Protein AF-G5R938-F1 (afdb_monomer_lite)

Structure (mmCIF, N/CA/C/O backbone):
data_AF-G5R938-F1
#
_entry.id   AF-G5R938-F1
#
loop_
_atom_site.group_PDB
_atom_site.id
_atom_site.type_symbol
_atom_site.label_atom_id
_atom_site.label_alt_id
_atom_site.label_comp_id
_atom_site.label_asym_id
_atom_site.label_entity_id
_atom_site.label_seq_id
_atom_site.pdbx_PDB_ins_code
_atom_site.Cartn_x
_atom_site.Cartn_y
_atom_site.Cartn_z
_atom_site.occupancy
_atom_site.B_iso_or_equiv
_atom_site.auth_seq_id
_atom_site.auth_comp_id
_atom_site.auth_asym_id
_atom_site.auth_atom_id
_atom_site.pdbx_PDB_model_num
ATOM 1 N N . MET A 1 1 ? -11.176 2.712 -9.632 1.00 80.12 1 MET A N 1
ATOM 2 C CA . MET A 1 1 ? -12.358 1.997 -9.107 1.00 80.12 1 MET A CA 1
ATOM 3 C C . MET A 1 1 ? -12.077 1.377 -7.743 1.00 80.12 1 MET A C 1
ATOM 5 O O . MET A 1 1 ? -12.737 1.788 -6.805 1.00 80.12 1 MET A O 1
ATOM 9 N N . LEU A 1 2 ? -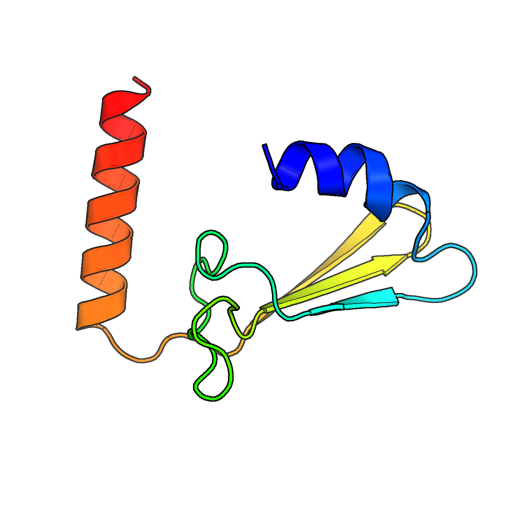11.077 0.492 -7.590 1.00 90.44 2 LEU A N 1
ATOM 10 C CA . LEU A 1 2 ? -10.747 -0.115 -6.283 1.00 90.44 2 LEU A CA 1
ATOM 11 C C . LEU A 1 2 ? -10.441 0.917 -5.187 1.00 90.44 2 LEU A C 1
ATOM 13 O O . LEU A 1 2 ? -11.015 0.835 -4.113 1.00 90.44 2 LEU A O 1
ATOM 17 N N . GLN A 1 3 ? -9.629 1.934 -5.490 1.00 88.88 3 GLN A N 1
ATOM 18 C CA . GLN A 1 3 ? -9.324 3.003 -4.533 1.00 88.88 3 GLN A CA 1
ATOM 19 C C . GLN A 1 3 ? -10.575 3.761 -4.063 1.00 88.88 3 GLN A C 1
ATOM 21 O O . GLN A 1 3 ? -10.723 4.011 -2.879 1.00 88.88 3 GLN A O 1
ATOM 26 N N . LEU A 1 4 ? -11.521 4.057 -4.963 1.00 93.06 4 LEU A N 1
ATOM 27 C CA . LEU A 1 4 ? -12.774 4.725 -4.593 1.00 93.06 4 LEU A CA 1
ATOM 28 C C . LEU A 1 4 ? -13.605 3.863 -3.630 1.00 93.06 4 LEU A C 1
ATOM 30 O O . LEU A 1 4 ? -14.109 4.365 -2.631 1.00 93.06 4 LEU A O 1
ATOM 34 N N . LEU A 1 5 ? -13.727 2.564 -3.921 1.00 95.69 5 LEU A N 1
ATOM 35 C CA . LEU A 1 5 ? -14.446 1.624 -3.059 1.00 95.69 5 LEU A CA 1
ATOM 36 C C . LEU A 1 5 ? -13.764 1.461 -1.701 1.00 95.69 5 LEU A C 1
ATOM 38 O O . LEU A 1 5 ? -14.451 1.368 -0.691 1.00 95.69 5 LEU A O 1
ATOM 42 N N . PHE A 1 6 ? -12.434 1.442 -1.667 1.00 94.06 6 PHE A N 1
ATOM 43 C CA . PHE A 1 6 ? -11.679 1.357 -0.424 1.00 94.06 6 PHE A CA 1
ATOM 44 C C . PHE A 1 6 ? -11.894 2.603 0.446 1.00 94.06 6 PHE A C 1
ATOM 46 O O . PHE A 1 6 ? -12.338 2.478 1.587 1.00 94.06 6 PHE A O 1
ATOM 53 N N . THR A 1 7 ? -11.715 3.796 -0.124 1.00 91.25 7 THR A N 1
ATOM 54 C CA . THR A 1 7 ? -11.871 5.064 0.600 1.00 91.25 7 THR A CA 1
ATOM 55 C C . THR A 1 7 ? -13.303 5.324 1.059 1.00 91.25 7 THR A C 1
ATOM 57 O O . THR A 1 7 ? -13.521 5.859 2.139 1.00 91.25 7 THR A O 1
ATOM 60 N N . MET A 1 8 ? -14.313 4.923 0.283 1.00 93.50 8 MET A N 1
ATOM 61 C CA . MET A 1 8 ? -15.712 5.129 0.679 1.00 93.50 8 MET A CA 1
ATOM 62 C C . MET A 1 8 ? -16.280 3.985 1.526 1.00 93.50 8 MET A C 1
ATOM 64 O O . MET A 1 8 ? -17.142 4.209 2.373 1.00 93.50 8 MET A O 1
ATOM 68 N N . GLY A 1 9 ? -15.846 2.752 1.272 1.00 94.94 9 GLY A N 1
ATOM 69 C CA . GLY A 1 9 ? -16.452 1.544 1.829 1.00 94.94 9 GLY A CA 1
ATOM 70 C C . GLY A 1 9 ? -15.691 0.943 3.005 1.00 94.94 9 GLY A C 1
ATOM 71 O O . GLY A 1 9 ? -16.316 0.344 3.876 1.00 94.94 9 GLY A O 1
ATOM 72 N N . VAL A 1 10 ? -14.369 1.110 3.071 1.00 95.25 10 VAL A N 1
ATOM 73 C CA . VAL A 1 10 ? -13.517 0.444 4.070 1.00 95.25 10 VAL A CA 1
ATOM 74 C C . VAL A 1 10 ? -12.919 1.443 5.053 1.00 95.25 10 VAL A C 1
ATOM 76 O O . VAL A 1 10 ? -13.137 1.290 6.255 1.00 95.25 10 VAL A O 1
ATOM 79 N N . GLU A 1 11 ? -12.229 2.480 4.568 1.00 93.44 11 GLU A N 1
ATOM 80 C CA . GLU A 1 11 ? -11.538 3.469 5.416 1.00 93.44 11 GLU A CA 1
ATOM 81 C C . GLU A 1 11 ? -12.424 4.061 6.539 1.00 93.44 11 GLU A C 1
ATOM 83 O O . GLU A 1 11 ? -11.973 4.085 7.686 1.00 93.44 11 GLU A O 1
ATOM 88 N N . PRO A 1 12 ? -13.705 4.437 6.311 1.00 94.19 12 PRO A N 1
ATOM 89 C CA . PRO A 1 12 ? -14.559 5.008 7.362 1.00 94.19 12 PRO A CA 1
ATOM 90 C C . PRO A 1 12 ? -14.961 4.005 8.458 1.00 94.19 12 PRO A C 1
ATOM 92 O O . PRO A 1 12 ? -15.516 4.379 9.498 1.00 94.19 12 PRO A O 1
ATOM 95 N N . HIS A 1 13 ? -14.731 2.712 8.225 1.00 95.94 13 HIS A N 1
ATOM 96 C CA . HIS A 1 13 ? -15.190 1.619 9.080 1.00 95.94 13 HIS A CA 1
ATOM 97 C C . HIS A 1 13 ? -14.067 0.968 9.901 1.00 95.94 13 HIS A C 1
ATOM 99 O O . HIS A 1 13 ? -14.374 0.231 10.838 1.00 95.94 13 HIS A O 1
ATOM 105 N N . ILE A 1 14 ? -12.799 1.275 9.619 1.00 96.94 14 ILE A N 1
ATOM 106 C CA . ILE A 1 14 ? -11.619 0.732 10.312 1.00 96.94 14 ILE A CA 1
ATOM 107 C C . ILE A 1 14 ? -10.984 1.763 11.258 1.00 96.94 14 ILE A C 1
ATOM 109 O O . ILE A 1 14 ? -11.361 2.932 11.276 1.00 96.94 14 ILE A O 1
ATOM 113 N N . GLY A 1 15 ? -10.031 1.343 12.098 1.00 95.94 15 GLY A N 1
ATOM 114 C CA . GLY A 1 15 ? -9.223 2.281 12.887 1.00 95.94 15 GLY A CA 1
ATOM 115 C C . GLY A 1 15 ? -9.979 3.064 13.971 1.00 95.94 15 GLY A C 1
ATOM 116 O O . GLY A 1 15 ? -9.455 4.061 14.462 1.00 95.94 15 GLY A O 1
ATOM 117 N N . LYS A 1 16 ? -11.210 2.673 14.339 1.00 96.06 16 LYS A N 1
ATOM 118 C CA . LYS A 1 16 ? -12.070 3.454 15.252 1.00 96.06 16 LYS A CA 1
ATOM 119 C C . LYS A 1 16 ? -11.586 3.439 16.700 1.00 96.06 16 LYS A C 1
ATOM 121 O O . LYS A 1 16 ? -11.439 4.500 17.295 1.00 96.06 16 LYS A O 1
ATOM 126 N N . GLU A 1 17 ? -11.320 2.261 17.255 1.00 97.25 17 GLU A N 1
ATOM 127 C CA . GLU A 1 17 ? -10.921 2.106 18.666 1.00 97.25 17 GLU A CA 1
ATOM 128 C C . GLU A 1 17 ? -9.411 1.919 18.848 1.00 97.25 17 GLU A C 1
ATOM 130 O O . GLU A 1 17 ? -8.855 2.268 19.883 1.00 97.25 17 GLU A O 1
ATOM 135 N N . LYS A 1 18 ? -8.729 1.391 17.829 1.00 97.50 18 LYS A N 1
ATOM 136 C CA . LYS A 1 18 ? -7.282 1.142 17.825 1.00 97.50 18 LYS A CA 1
ATOM 137 C C . LYS A 1 18 ? -6.718 1.265 16.407 1.00 97.50 18 LYS A C 1
ATOM 139 O O . LYS A 1 18 ? -7.487 1.065 15.460 1.00 97.50 18 LYS A O 1
ATOM 144 N N . PRO A 1 19 ? -5.413 1.553 16.235 1.00 98.00 19 PRO A N 1
ATOM 145 C CA . PRO A 1 19 ? -4.781 1.561 14.920 1.00 98.00 19 PRO A CA 1
ATOM 146 C C . PRO A 1 19 ? -5.023 0.248 14.172 1.00 98.00 19 PRO A C 1
ATOM 148 O O . PRO A 1 19 ? -4.964 -0.834 14.759 1.00 98.00 19 PRO A O 1
ATOM 151 N N . THR A 1 20 ? -5.336 0.346 12.884 1.00 98.38 20 THR A N 1
ATOM 152 C CA . THR A 1 20 ? -5.619 -0.800 12.015 1.00 98.38 20 THR A CA 1
ATOM 153 C C . THR A 1 20 ? -4.661 -0.794 10.838 1.00 98.38 20 THR A C 1
ATOM 155 O O . THR A 1 20 ? -4.565 0.202 10.128 1.00 98.38 20 THR A O 1
ATOM 158 N N . PHE A 1 21 ? -3.975 -1.917 10.640 1.00 98.00 21 PHE A N 1
ATOM 159 C CA . PHE A 1 21 ? -3.133 -2.149 9.475 1.00 98.00 21 PHE A CA 1
ATOM 160 C C . PHE A 1 21 ? -3.965 -2.795 8.374 1.00 98.00 21 PHE A C 1
ATOM 162 O O . PHE A 1 21 ? -4.648 -3.792 8.616 1.00 98.00 21 PHE A O 1
ATOM 169 N N . ILE A 1 22 ? -3.862 -2.250 7.170 1.00 97.69 22 ILE A N 1
ATOM 170 C CA . ILE A 1 22 ? -4.298 -2.892 5.934 1.00 97.69 22 ILE A CA 1
ATOM 171 C C . ILE A 1 22 ? -3.028 -3.213 5.158 1.00 97.69 22 ILE A C 1
ATOM 173 O O . ILE A 1 22 ? -2.183 -2.340 5.001 1.00 97.69 22 ILE A O 1
ATOM 177 N N . TYR A 1 23 ? -2.858 -4.455 4.722 1.00 97.38 23 TYR A N 1
ATOM 178 C CA . TYR A 1 23 ? -1.671 -4.917 4.002 1.00 97.38 23 TYR A CA 1
ATOM 179 C C . TYR A 1 23 ? -2.079 -5.780 2.808 1.00 97.38 23 TYR A C 1
ATOM 181 O O . TYR A 1 23 ? -3.260 -6.099 2.657 1.00 97.38 23 TYR A O 1
ATOM 189 N N . HIS A 1 24 ? -1.114 -6.135 1.957 1.00 97.56 24 HIS A N 1
ATOM 190 C CA . HIS A 1 24 ? -1.361 -6.875 0.716 1.00 97.56 24 HIS A CA 1
ATOM 191 C C . HIS A 1 24 ? -2.311 -6.134 -0.229 1.00 97.56 24 HIS A C 1
ATOM 193 O O . HIS A 1 24 ? -3.321 -6.659 -0.704 1.00 97.56 24 HIS A O 1
ATOM 199 N N . PHE A 1 25 ? -1.966 -4.881 -0.528 1.00 96.69 25 PHE A N 1
ATOM 200 C CA . PHE A 1 25 ? -2.670 -4.116 -1.553 1.00 96.69 25 PHE A CA 1
ATOM 201 C C . PHE A 1 25 ? -2.550 -4.804 -2.917 1.00 96.69 25 PHE A C 1
ATOM 203 O O . PHE A 1 25 ? -1.530 -5.434 -3.185 1.00 96.69 25 PHE A O 1
ATOM 210 N N . PRO A 1 26 ? -3.539 -4.667 -3.816 1.00 97.00 26 PRO A N 1
ATOM 211 C CA . PRO A 1 26 ? -3.450 -5.201 -5.171 1.00 97.00 26 PRO A CA 1
ATOM 212 C C . PRO A 1 26 ? -2.132 -4.834 -5.866 1.00 97.00 26 PRO A C 1
ATOM 214 O O . PRO A 1 26 ? -1.679 -3.695 -5.766 1.00 97.00 26 PRO A O 1
ATOM 217 N N . ALA A 1 27 ? -1.565 -5.750 -6.651 1.00 95.25 27 ALA A N 1
ATOM 218 C CA . ALA A 1 27 ? -0.304 -5.559 -7.375 1.00 95.25 27 ALA A CA 1
ATOM 219 C C . ALA A 1 27 ? -0.310 -4.305 -8.271 1.00 95.25 27 ALA A C 1
ATOM 221 O O . ALA A 1 27 ? 0.690 -3.604 -8.403 1.00 95.25 27 ALA A O 1
ATOM 222 N N . SER A 1 28 ? -1.469 -3.937 -8.825 1.00 92.44 28 SER A N 1
ATOM 223 C CA . SER A 1 28 ? -1.642 -2.690 -9.587 1.00 92.44 28 SER A CA 1
ATOM 224 C C . SER A 1 28 ? -1.451 -1.406 -8.761 1.00 92.44 28 SER A C 1
ATOM 226 O O . SER A 1 28 ? -1.359 -0.322 -9.330 1.00 92.44 28 SER A O 1
ATOM 228 N N . GLN A 1 29 ? -1.451 -1.518 -7.432 1.00 92.94 29 GLN A N 1
ATOM 229 C CA . GLN A 1 29 ? -1.245 -0.454 -6.446 1.00 92.94 29 GLN A CA 1
ATOM 230 C C . GLN A 1 29 ? 0.068 -0.654 -5.667 1.00 92.94 29 GLN A C 1
ATOM 232 O O . GLN A 1 29 ? 0.239 -0.081 -4.591 1.00 92.94 29 GLN A O 1
ATOM 237 N N . ALA A 1 30 ? 1.003 -1.441 -6.208 1.00 91.19 30 ALA A N 1
ATOM 238 C CA . ALA A 1 30 ? 2.283 -1.722 -5.569 1.00 91.19 30 ALA A CA 1
ATOM 239 C C . ALA A 1 30 ? 3.136 -0.467 -5.342 1.00 91.19 30 ALA A C 1
ATOM 241 O O . ALA A 1 30 ? 3.875 -0.411 -4.370 1.00 91.19 30 ALA A O 1
ATOM 242 N N . SER A 1 31 ? 3.025 0.565 -6.188 1.00 87.56 31 SER A N 1
ATOM 243 C CA . SER A 1 31 ? 3.945 1.711 -6.150 1.00 87.56 31 SER A CA 1
ATOM 244 C C . SER A 1 31 ? 5.403 1.217 -6.263 1.00 87.56 31 SER A C 1
ATOM 246 O O . SER A 1 31 ? 5.742 0.541 -7.242 1.00 87.56 31 SER A O 1
ATOM 248 N N . LEU A 1 32 ? 6.235 1.499 -5.259 1.00 93.69 32 LEU A N 1
ATOM 249 C CA . LEU A 1 32 ? 7.620 1.040 -5.118 1.00 93.69 32 LEU A CA 1
ATOM 250 C C . LEU A 1 32 ? 7.742 -0.283 -4.342 1.00 93.69 32 LEU A C 1
ATOM 252 O O . LEU A 1 32 ? 8.846 -0.747 -4.099 1.00 93.69 32 LEU A O 1
A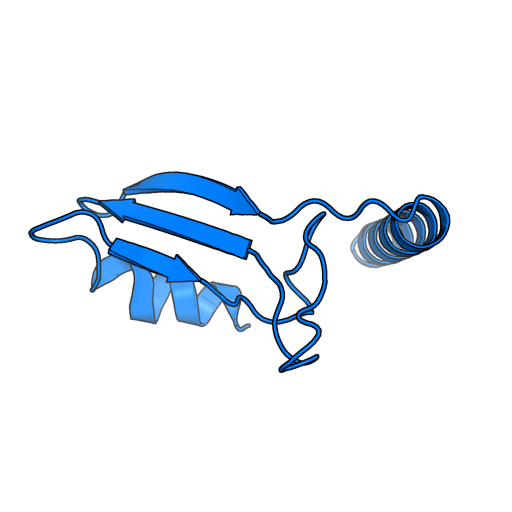TOM 256 N N . ALA A 1 33 ? 6.630 -0.907 -3.953 1.00 96.31 33 ALA A N 1
ATOM 257 C CA . ALA A 1 33 ? 6.643 -2.178 -3.243 1.00 96.31 33 ALA A CA 1
ATOM 258 C C . ALA A 1 33 ? 6.956 -3.357 -4.173 1.00 96.31 33 ALA A C 1
ATOM 260 O O . ALA A 1 33 ? 6.552 -3.386 -5.348 1.00 96.31 33 ALA A O 1
ATOM 261 N N . GLN A 1 34 ? 7.598 -4.377 -3.611 1.00 97.00 34 GLN A N 1
ATOM 262 C CA . GLN A 1 34 ? 7.706 -5.696 -4.223 1.00 97.00 34 GLN A CA 1
ATOM 263 C C . GLN A 1 34 ? 6.323 -6.338 -4.391 1.00 97.00 34 GLN A C 1
ATOM 265 O O . GLN A 1 34 ? 5.409 -6.121 -3.593 1.00 97.00 34 GLN A O 1
ATOM 270 N N . ILE A 1 35 ? 6.169 -7.133 -5.450 1.00 97.31 35 ILE A N 1
ATOM 271 C CA . ILE A 1 35 ? 5.024 -8.037 -5.590 1.00 97.31 35 ILE A CA 1
ATOM 272 C C . ILE A 1 35 ? 5.274 -9.256 -4.709 1.00 97.31 35 ILE A C 1
ATOM 274 O O . ILE A 1 35 ? 6.401 -9.750 -4.662 1.00 97.31 35 ILE A O 1
ATOM 278 N N . SER A 1 36 ? 4.234 -9.739 -4.031 1.00 97.00 36 SER A N 1
ATOM 279 C CA . SER A 1 36 ? 4.369 -10.909 -3.169 1.00 97.00 36 SER A CA 1
ATOM 280 C C . SER A 1 36 ? 4.821 -12.126 -3.974 1.00 97.00 36 SER A C 1
ATOM 282 O O . SER A 1 36 ? 4.354 -12.370 -5.094 1.00 97.00 36 SER A O 1
ATOM 284 N N . THR A 1 37 ? 5.741 -12.898 -3.402 1.00 95.56 37 THR A N 1
ATOM 285 C CA . THR A 1 37 ? 6.212 -14.159 -3.986 1.00 95.56 37 THR A CA 1
ATOM 286 C C . THR A 1 37 ? 5.222 -15.301 -3.757 1.00 95.56 37 THR A C 1
ATOM 288 O O . THR A 1 37 ? 5.258 -16.276 -4.503 1.00 95.56 37 THR A O 1
ATOM 291 N N . GLU A 1 38 ? 4.330 -15.172 -2.769 1.00 96.62 38 GLU A N 1
ATOM 292 C CA . GLU A 1 38 ? 3.304 -16.166 -2.437 1.00 96.62 38 GLU A CA 1
ATOM 293 C C . GLU A 1 38 ? 1.999 -15.934 -3.215 1.00 96.62 38 GLU A C 1
ATOM 295 O O . GLU A 1 38 ? 1.404 -16.883 -3.727 1.00 96.62 38 GLU A O 1
ATOM 300 N N . ASP A 1 39 ? 1.567 -14.673 -3.355 1.00 96.69 39 ASP A N 1
ATOM 301 C CA . ASP A 1 39 ? 0.400 -14.292 -4.162 1.00 96.69 39 ASP A CA 1
ATOM 302 C C . ASP A 1 39 ? 0.707 -13.087 -5.061 1.00 96.69 39 ASP A C 1
ATOM 304 O O . ASP A 1 39 ? 0.597 -11.927 -4.667 1.00 96.69 39 ASP A O 1
ATOM 308 N N . HIS A 1 40 ? 1.012 -13.352 -6.332 1.00 95.94 40 HIS A N 1
ATOM 309 C CA . HIS A 1 40 ? 1.369 -12.312 -7.304 1.00 95.94 40 HIS A CA 1
ATOM 310 C C . HIS A 1 40 ? 0.254 -11.294 -7.610 1.00 95.94 40 HIS A C 1
ATOM 312 O O . HIS A 1 40 ? 0.469 -10.344 -8.367 1.00 95.94 40 HIS A O 1
ATOM 318 N N . ARG A 1 41 ? -0.953 -11.468 -7.057 1.00 96.62 41 ARG A N 1
ATOM 319 C CA . ARG A 1 41 ? -2.046 -10.493 -7.172 1.00 96.62 41 ARG A CA 1
ATOM 320 C C . ARG A 1 41 ? -1.904 -9.341 -6.183 1.00 96.62 41 ARG A C 1
ATOM 322 O O . ARG A 1 41 ? -2.597 -8.337 -6.362 1.00 96.62 41 ARG A O 1
ATOM 329 N N . VAL A 1 42 ? -1.039 -9.460 -5.175 1.00 97.56 42 VAL A N 1
ATOM 330 C CA . VAL A 1 42 ? -0.835 -8.453 -4.127 1.00 97.56 42 VAL A CA 1
ATOM 331 C C . VAL A 1 42 ? 0.619 -7.989 -4.048 1.00 97.56 42 VAL A C 1
ATOM 333 O O . VAL A 1 42 ? 1.541 -8.637 -4.537 1.00 97.56 42 VAL A O 1
ATOM 336 N N . ALA A 1 43 ? 0.814 -6.824 -3.448 1.00 97.56 43 ALA A N 1
ATOM 337 C CA . ALA A 1 43 ? 2.100 -6.210 -3.186 1.00 97.56 43 ALA A CA 1
ATOM 338 C C . ALA A 1 43 ? 2.375 -6.163 -1.685 1.00 97.56 43 ALA A C 1
ATOM 340 O O . ALA A 1 43 ? 1.457 -5.997 -0.879 1.00 97.56 43 ALA A O 1
ATOM 341 N N . GLU A 1 44 ? 3.652 -6.226 -1.329 1.00 97.69 44 GLU A N 1
ATOM 342 C CA . GLU A 1 44 ? 4.168 -6.158 0.038 1.00 97.69 44 GLU A CA 1
ATOM 343 C C . GLU A 1 44 ? 4.119 -4.715 0.571 1.00 97.69 44 GLU A C 1
ATOM 345 O O . GLU A 1 44 ? 5.129 -4.101 0.904 1.00 97.69 44 GLU A O 1
ATOM 350 N N . ARG A 1 45 ? 2.921 -4.130 0.586 1.00 97.75 45 ARG A N 1
ATOM 351 C CA . ARG A 1 45 ? 2.614 -2.772 1.041 1.00 97.75 45 ARG A CA 1
ATOM 352 C C . ARG A 1 45 ? 1.599 -2.839 2.166 1.00 97.75 45 ARG A C 1
ATOM 354 O O . ARG A 1 45 ? 0.665 -3.640 2.106 1.00 97.75 45 ARG A O 1
ATOM 361 N N . PHE A 1 46 ? 1.744 -1.946 3.135 1.00 97.44 46 PHE A N 1
ATOM 362 C CA . PHE A 1 46 ? 0.766 -1.707 4.179 1.00 97.44 46 PHE A CA 1
ATOM 363 C C . PHE A 1 46 ? 0.485 -0.217 4.378 1.00 97.44 46 PHE A C 1
ATOM 365 O O . PHE A 1 46 ? 1.305 0.652 4.082 1.00 97.44 46 PHE A O 1
ATOM 372 N N . GLU A 1 47 ? -0.687 0.059 4.933 1.00 97.81 47 GLU A N 1
ATOM 373 C CA . GLU A 1 47 ? -1.110 1.369 5.413 1.00 97.81 47 GLU A CA 1
ATOM 374 C C . GLU A 1 47 ? -1.695 1.226 6.818 1.00 97.81 47 GLU A C 1
ATOM 376 O O . GLU A 1 47 ? -2.304 0.204 7.156 1.00 97.81 47 GLU A O 1
ATOM 381 N N . VAL A 1 48 ? -1.489 2.244 7.653 1.00 97.94 48 VAL A N 1
ATOM 382 C CA . VAL A 1 48 ? -1.991 2.288 9.030 1.00 97.94 48 VAL A CA 1
ATOM 383 C C . VAL A 1 48 ? -3.025 3.384 9.159 1.00 97.94 48 VAL A C 1
ATOM 385 O O . VAL A 1 48 ? -2.734 4.544 8.889 1.00 97.94 48 VAL A O 1
ATOM 388 N N . TYR A 1 49 ? -4.200 3.024 9.666 1.00 97.88 49 TYR A N 1
ATOM 389 C CA . TYR A 1 49 ? -5.317 3.940 9.865 1.00 97.88 49 TYR A CA 1
ATOM 390 C C . TYR A 1 49 ? -5.716 4.031 11.330 1.00 97.88 49 TYR A C 1
ATOM 392 O O . TYR A 1 49 ? -5.853 3.012 12.017 1.00 97.88 49 TYR A O 1
ATOM 400 N N . TYR A 1 50 ? -5.976 5.246 11.806 1.00 97.81 50 TYR A N 1
ATOM 401 C CA . TYR A 1 50 ? -6.551 5.476 13.127 1.00 97.81 50 TYR A CA 1
ATOM 402 C C . TYR A 1 50 ? -7.415 6.736 13.149 1.00 97.81 50 TYR A C 1
ATOM 404 O O . TYR A 1 50 ? -7.023 7.778 12.633 1.00 97.81 50 TYR A O 1
ATOM 412 N N . LYS A 1 51 ? -8.607 6.636 13.750 1.00 95.62 51 LYS A N 1
ATOM 413 C CA . LYS A 1 51 ? -9.600 7.719 13.863 1.00 95.62 51 LYS A CA 1
ATOM 414 C C . LYS A 1 51 ? -9.892 8.423 12.526 1.00 95.62 51 LYS A C 1
ATOM 416 O O . LYS A 1 51 ? -10.063 9.636 12.485 1.00 95.62 51 LYS A O 1
ATOM 421 N N . GLY A 1 52 ? -9.972 7.646 11.442 1.00 90.62 52 GLY A N 1
ATOM 422 C CA . GLY A 1 52 ? -10.264 8.153 10.095 1.00 90.62 52 GLY A CA 1
ATOM 423 C C . GLY A 1 52 ? -9.091 8.856 9.407 1.00 90.62 52 GLY A C 1
ATOM 424 O O . GLY A 1 52 ? -9.299 9.508 8.391 1.00 90.62 52 GLY A O 1
ATOM 425 N N . ILE A 1 53 ? -7.877 8.744 9.953 1.00 93.44 53 ILE A N 1
ATOM 426 C CA . ILE A 1 53 ? -6.663 9.343 9.399 1.00 93.44 53 ILE A CA 1
ATOM 427 C C . ILE A 1 53 ? -5.693 8.224 9.014 1.00 93.44 53 ILE A C 1
ATOM 429 O O . ILE A 1 53 ? -5.457 7.305 9.805 1.00 93.44 53 ILE A O 1
ATOM 433 N N . GLU A 1 54 ? -5.125 8.312 7.812 1.00 96.06 54 GLU A N 1
ATOM 434 C CA . GLU A 1 54 ? -3.958 7.521 7.418 1.00 96.06 54 GLU A CA 1
ATOM 435 C C . GLU A 1 54 ? -2.726 8.063 8.151 1.00 96.06 54 GLU A C 1
ATOM 437 O O . GLU A 1 54 ? -2.330 9.214 7.973 1.00 96.06 54 GLU A O 1
ATOM 442 N N . LEU A 1 55 ? -2.143 7.243 9.019 1.00 96.81 55 LEU A N 1
ATOM 443 C CA . LEU A 1 55 ? -0.986 7.616 9.826 1.00 96.81 55 LEU A CA 1
ATOM 444 C C . LEU A 1 55 ? 0.338 7.317 9.124 1.00 96.81 55 LEU A C 1
ATOM 446 O O . LEU A 1 55 ? 1.322 8.017 9.354 1.00 96.81 55 LEU A O 1
ATOM 450 N N . ALA A 1 56 ? 0.387 6.241 8.338 1.00 96.69 56 ALA A N 1
ATOM 451 C CA . ALA A 1 56 ? 1.609 5.783 7.696 1.00 96.69 56 ALA A CA 1
ATOM 452 C C . ALA A 1 56 ? 1.313 4.904 6.482 1.00 96.69 56 ALA A C 1
ATOM 454 O O . ALA A 1 56 ? 0.354 4.130 6.483 1.00 96.69 56 ALA A O 1
ATOM 455 N N . ASN A 1 57 ? 2.231 4.957 5.523 1.00 96.81 57 ASN A N 1
ATOM 456 C CA . ASN A 1 57 ? 2.329 4.061 4.384 1.00 96.81 57 ASN A CA 1
ATOM 457 C C . ASN A 1 57 ? 3.739 3.462 4.376 1.00 96.81 57 ASN A C 1
ATOM 459 O O . ASN A 1 57 ? 4.722 4.197 4.492 1.00 96.81 57 ASN A O 1
ATOM 463 N N . GLY A 1 58 ? 3.835 2.139 4.287 1.00 97.00 58 GLY A N 1
ATOM 464 C CA . GLY A 1 58 ? 5.107 1.428 4.262 1.00 97.00 58 GLY A CA 1
ATOM 465 C C . GLY A 1 58 ? 5.059 0.223 3.337 1.00 97.00 58 GLY A C 1
ATOM 466 O O . GLY A 1 58 ? 3.992 -0.301 3.018 1.00 97.00 58 GLY A O 1
ATOM 467 N N . PHE A 1 59 ? 6.222 -0.213 2.873 1.00 97.00 59 PHE A N 1
ATOM 468 C CA . PHE A 1 59 ? 6.331 -1.325 1.939 1.00 97.00 59 PHE A CA 1
ATOM 469 C C . PHE A 1 59 ? 7.674 -2.039 2.061 1.00 97.00 59 PHE A C 1
ATOM 471 O O . PHE A 1 59 ? 8.656 -1.478 2.542 1.00 97.00 59 PHE A O 1
ATOM 478 N N . HIS A 1 60 ? 7.707 -3.288 1.604 1.00 97.00 60 HIS A N 1
ATOM 479 C CA . HIS A 1 60 ? 8.944 -3.972 1.272 1.00 97.00 60 HIS A CA 1
ATOM 480 C C . HIS A 1 60 ? 9.439 -3.443 -0.078 1.00 97.00 60 HIS A C 1
ATOM 482 O O . HIS A 1 60 ? 8.810 -3.653 -1.116 1.00 97.00 60 HIS A O 1
ATOM 488 N N . GLU A 1 61 ? 10.546 -2.709 -0.031 1.00 96.62 61 GLU A N 1
ATOM 489 C CA . GLU A 1 61 ? 11.096 -1.939 -1.147 1.00 96.62 61 GLU A CA 1
ATOM 490 C C . GLU A 1 61 ? 11.466 -2.795 -2.359 1.00 9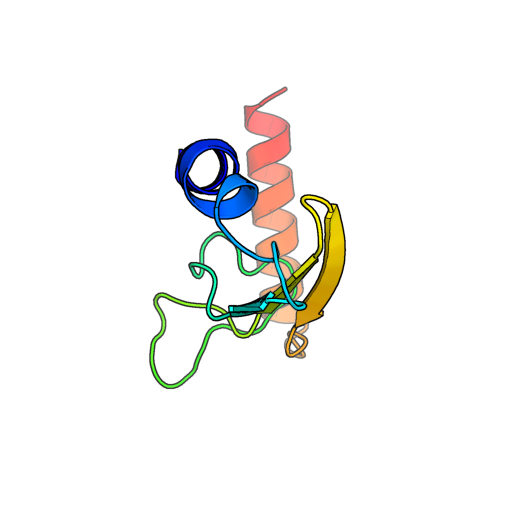6.62 61 GLU A C 1
ATOM 492 O O . GLU A 1 61 ? 12.154 -3.812 -2.239 1.00 96.62 61 GLU A O 1
ATOM 497 N N . LEU A 1 62 ? 11.071 -2.356 -3.554 1.00 96.19 62 LEU A N 1
ATOM 498 C CA . LEU A 1 62 ? 11.539 -2.931 -4.808 1.00 96.19 62 LEU A CA 1
ATOM 499 C C . LEU A 1 62 ? 13.026 -2.617 -4.999 1.00 96.19 62 LEU A C 1
ATOM 501 O O . LEU A 1 62 ? 13.420 -1.475 -5.224 1.00 96.19 62 LEU A O 1
ATOM 505 N N . THR A 1 63 ? 13.858 -3.655 -4.958 1.00 96.06 63 THR A N 1
ATOM 506 C CA . THR A 1 63 ? 15.315 -3.521 -5.096 1.00 96.06 63 THR A CA 1
ATOM 507 C C . THR A 1 63 ? 15.817 -3.730 -6.527 1.00 96.06 63 THR A C 1
ATOM 509 O O . THR A 1 63 ? 16.982 -3.447 -6.805 1.00 96.06 63 THR A O 1
ATOM 512 N N . ASP A 1 64 ? 14.982 -4.228 -7.450 1.00 95.69 64 ASP A N 1
ATOM 513 C CA . ASP A 1 64 ? 15.368 -4.390 -8.858 1.00 95.69 64 ASP A CA 1
ATOM 514 C C . ASP A 1 64 ? 15.227 -3.062 -9.617 1.00 95.69 64 ASP A C 1
ATOM 516 O O . ASP A 1 64 ? 14.130 -2.610 -9.954 1.00 95.69 64 ASP A O 1
ATOM 520 N N . ALA A 1 65 ? 16.370 -2.452 -9.934 1.00 95.75 65 ALA A N 1
ATOM 521 C CA . ALA A 1 65 ? 16.436 -1.193 -10.667 1.00 95.75 65 ALA A CA 1
ATOM 522 C C . ALA A 1 65 ? 15.818 -1.266 -12.078 1.00 95.75 65 ALA A C 1
ATOM 524 O O . ALA A 1 65 ? 15.254 -0.276 -12.548 1.00 95.75 65 ALA A O 1
ATOM 525 N N . ARG A 1 66 ? 15.899 -2.417 -12.762 1.00 96.44 66 ARG A N 1
ATOM 526 C CA . ARG A 1 66 ? 15.325 -2.584 -14.108 1.00 96.44 66 ARG A CA 1
ATOM 527 C C . ARG A 1 66 ? 13.808 -2.615 -14.037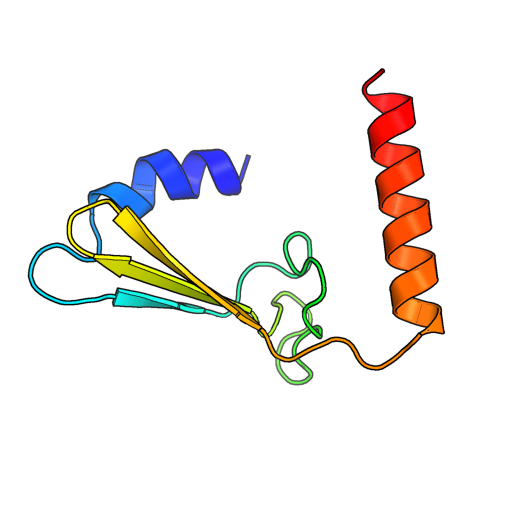 1.00 96.44 66 ARG A C 1
ATOM 529 O O . ARG A 1 66 ? 13.148 -1.944 -14.829 1.00 96.44 66 ARG A O 1
ATOM 536 N N . GLU A 1 67 ? 13.260 -3.349 -13.074 1.00 94.31 67 GLU A N 1
ATOM 537 C CA . GLU A 1 67 ? 11.816 -3.367 -12.842 1.00 94.31 67 GLU A CA 1
ATOM 538 C C . GLU A 1 67 ? 11.313 -1.975 -12.431 1.00 94.31 67 GLU A C 1
ATOM 540 O O . GLU A 1 67 ? 10.320 -1.481 -12.971 1.00 94.31 67 GLU A O 1
ATOM 545 N N . GLN A 1 68 ? 12.041 -1.294 -11.544 1.00 94.94 68 GLN A N 1
ATOM 546 C CA . GLN A 1 68 ? 11.705 0.058 -11.108 1.00 94.94 68 GLN A CA 1
ATOM 547 C C . GLN A 1 68 ? 11.643 1.049 -12.283 1.00 94.94 68 GLN A C 1
ATOM 549 O O . GLN A 1 68 ? 10.699 1.839 -12.387 1.00 94.94 68 GLN A O 1
ATOM 554 N N . GLN A 1 69 ? 12.609 0.982 -13.205 1.00 95.69 69 GLN A N 1
ATOM 555 C CA . GLN A 1 69 ? 12.611 1.796 -14.421 1.00 95.69 69 GLN A CA 1
ATOM 556 C C . GLN A 1 69 ? 11.384 1.509 -15.298 1.00 95.69 69 GLN A C 1
ATOM 558 O O . GLN A 1 69 ? 10.690 2.439 -15.717 1.00 95.69 69 GLN A O 1
ATOM 563 N N . GLN A 1 70 ? 11.075 0.233 -15.545 1.00 94.44 70 GLN A N 1
ATOM 564 C CA . GLN A 1 70 ? 9.919 -0.163 -16.355 1.00 94.44 70 GLN A CA 1
ATOM 565 C C . GLN A 1 70 ? 8.598 0.357 -15.768 1.00 94.44 70 GLN A C 1
ATOM 567 O O . GLN A 1 70 ? 7.729 0.826 -16.515 1.00 94.44 70 GLN A O 1
ATOM 572 N N . ARG A 1 71 ? 8.452 0.320 -14.435 1.00 93.38 71 ARG A N 1
ATOM 573 C CA . ARG A 1 71 ? 7.285 0.872 -13.727 1.00 93.38 71 ARG A CA 1
ATOM 574 C C . ARG A 1 71 ? 7.173 2.385 -13.926 1.00 93.38 71 ARG A C 1
ATOM 576 O O . ARG A 1 71 ? 6.098 2.867 -14.283 1.00 93.38 71 ARG A O 1
ATOM 583 N N . PHE A 1 72 ? 8.273 3.130 -13.805 1.00 93.38 72 PHE A N 1
ATOM 584 C CA . PHE A 1 72 ? 8.264 4.577 -14.052 1.00 93.38 72 PHE A CA 1
ATOM 585 C C . PHE A 1 72 ? 7.899 4.939 -15.492 1.00 93.38 72 PHE A C 1
ATOM 587 O O . PHE A 1 72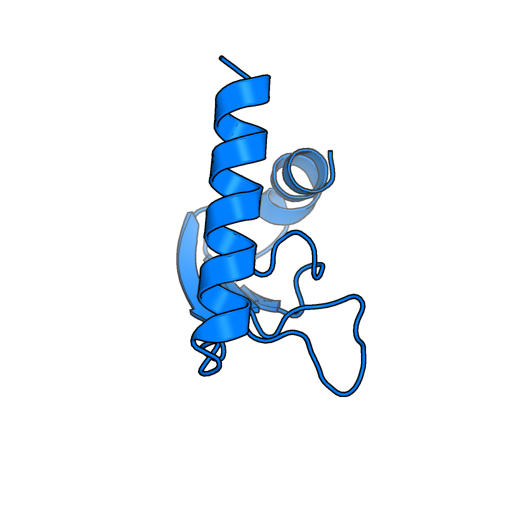 ? 7.096 5.848 -15.718 1.00 93.38 72 PHE A O 1
ATOM 594 N N . GLU A 1 73 ? 8.438 4.224 -16.477 1.00 95.19 73 GLU A N 1
ATOM 595 C CA . GLU A 1 73 ? 8.083 4.438 -17.880 1.00 95.19 73 GLU A CA 1
ATOM 596 C C . GLU A 1 73 ? 6.594 4.168 -18.129 1.00 95.19 73 GLU A C 1
ATOM 598 O O . GLU A 1 73 ? 5.932 4.918 -18.852 1.00 95.19 73 GLU A O 1
ATOM 603 N N . GLN A 1 74 ? 6.038 3.125 -17.504 1.00 91.81 74 GLN A N 1
ATOM 604 C CA . GLN A 1 74 ? 4.609 2.832 -17.576 1.00 91.81 74 GLN A CA 1
ATOM 605 C C . GLN A 1 74 ? 3.766 3.959 -16.970 1.00 91.81 74 GLN A C 1
ATOM 607 O O . GLN A 1 74 ? 2.770 4.365 -17.573 1.00 91.81 74 GLN A O 1
ATOM 612 N N . ASP A 1 75 ? 4.155 4.488 -15.815 1.00 90.25 75 ASP A N 1
ATOM 613 C CA . ASP A 1 7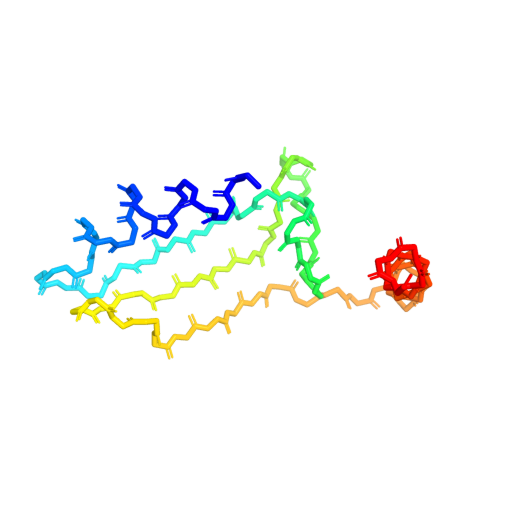5 ? 3.430 5.580 -15.168 1.00 90.25 75 ASP A CA 1
ATOM 614 C C . ASP A 1 75 ? 3.507 6.880 -15.967 1.00 90.25 75 ASP A C 1
ATOM 616 O O . ASP A 1 75 ? 2.498 7.573 -16.105 1.00 90.25 75 ASP A O 1
ATOM 620 N N . ASN A 1 76 ? 4.648 7.176 -16.588 1.00 93.19 76 ASN A N 1
ATOM 621 C CA . ASN A 1 76 ? 4.772 8.309 -17.502 1.00 93.19 76 ASN A CA 1
ATOM 622 C C . ASN A 1 76 ? 3.865 8.155 -18.731 1.00 93.19 76 ASN A C 1
ATOM 624 O O . ASN A 1 76 ? 3.191 9.115 -19.105 1.00 93.19 76 ASN A O 1
ATOM 628 N N . ARG A 1 77 ? 3.751 6.947 -19.305 1.00 95.00 77 ARG A N 1
ATOM 629 C CA . ARG A 1 77 ? 2.774 6.670 -20.376 1.00 95.00 77 ARG A CA 1
ATOM 630 C C . ARG A 1 77 ? 1.332 6.901 -19.910 1.00 95.00 77 ARG A C 1
ATOM 632 O O . ARG A 1 77 ? 0.560 7.533 -20.627 1.00 95.00 77 ARG A O 1
ATOM 639 N N . LYS A 1 78 ? 0.964 6.445 -18.703 1.00 90.50 78 LYS A N 1
ATOM 640 C CA . LYS A 1 78 ? -0.374 6.690 -18.123 1.00 90.50 78 LYS A CA 1
ATOM 641 C C . LYS A 1 78 ? -0.640 8.181 -17.906 1.00 90.50 78 LYS A C 1
ATOM 643 O O . LYS A 1 78 ? -1.759 8.624 -18.143 1.00 90.50 78 LYS A O 1
ATOM 648 N N . ARG A 1 79 ? 0.359 8.940 -17.441 1.00 91.06 79 ARG A N 1
ATOM 649 C CA . ARG A 1 79 ? 0.261 10.396 -17.251 1.00 91.06 79 ARG A CA 1
ATOM 650 C C . ARG A 1 79 ? 0.035 11.107 -18.582 1.00 91.06 79 ARG A C 1
ATOM 652 O O . ARG A 1 79 ? -0.893 11.896 -18.666 1.00 91.06 79 ARG A O 1
ATOM 659 N N . ALA A 1 80 ? 0.809 10.771 -19.615 1.00 95.06 80 ALA A N 1
ATOM 660 C CA . ALA A 1 80 ? 0.651 11.349 -20.949 1.00 95.06 80 ALA A CA 1
ATOM 661 C C . ALA A 1 80 ? -0.735 11.068 -21.556 1.00 95.06 80 ALA A C 1
ATOM 663 O O . ALA A 1 80 ? -1.329 11.954 -22.149 1.00 95.06 80 ALA A O 1
ATOM 664 N N . ALA A 1 81 ? -1.282 9.863 -21.363 1.00 93.94 81 ALA A N 1
ATOM 665 C CA . ALA A 1 81 ? -2.617 9.504 -21.854 1.00 93.94 81 ALA A CA 1
ATOM 666 C C . ALA A 1 81 ? -3.781 10.169 -21.090 1.00 93.94 81 ALA A C 1
ATOM 668 O O . ALA A 1 81 ? -4.920 10.110 -21.543 1.00 93.94 81 ALA A O 1
ATOM 669 N N . ARG A 1 82 ? -3.517 10.733 -19.904 1.00 86.12 82 ARG A N 1
ATOM 670 C CA . ARG A 1 82 ? -4.494 11.472 -19.087 1.00 86.12 82 ARG A CA 1
ATOM 671 C C . ARG A 1 82 ? -4.368 12.993 -19.238 1.00 86.12 82 ARG A C 1
ATOM 673 O O . ARG A 1 82 ? -5.126 13.700 -18.576 1.00 86.12 82 ARG A O 1
ATOM 680 N N . GLY A 1 83 ? -3.388 13.454 -20.020 1.00 53.28 83 GLY A N 1
ATOM 681 C CA . GLY A 1 83 ? -3.163 14.858 -20.364 1.00 53.28 83 GLY A CA 1
ATOM 682 C C . GLY A 1 83 ? -4.062 15.317 -21.496 1.00 53.28 83 GLY A C 1
ATOM 683 O O . GLY A 1 83 ? -4.335 14.493 -22.396 1.00 53.28 83 GLY A O 1
#

pLDDT: mean 94.48, std 5.47, range [53.28, 98.38]

Secondary structure (DSSP, 8-state):
-HHHHHHHHTGGGSSSSS-EEEEEEEGGG-TTBPBPSS-TTEEEEEEEEETTEEEEEEE-B---HHHHHHHHHHHHHHHHHT-

Radius of gyration: 14.51 Å; chains: 1; bounding box: 33×31×40 Å

Foldseek 3Di:
DVVVCCLVPPLVPPQEPHKDKDAFQALVPQLQFDQDPVDNRTTQKMWIHHPSDTPDIDHHGDPDPVVNVVVVVVVVVVVVVVD

Organism: NCBI:txid913082

InterPro domains:
  IPR004364 Aminoacyl-tRNA synthetase, class II (D/K/N) [PF00152] (15-78)
  IPR045864 Class II Aminoacyl-tRNA synthetase/Biotinyl protein ligase (BPL) and lipoyl protein ligase (LPL) [G3DSA:3.30.930.10] (1-83)
  IPR045864 Class II Aminoacyl-tRNA synthetase/Biotinyl protein ligase (BPL) and lipoyl protein ligase (LPL) [SSF55681] (2-81)

Sequence (83 aa):
MLQLLFTMGVEPHIGKEKPTFIYHFPASQASLAQISTEDHRVAERFEVYYKGIELANGFHELTDAREQQQRFEQDNRKRAARG